Protein AF-A0A226X8K4-F1 (afdb_monomer)

Foldseek 3Di:
DPDDDPVLLVVLLVCVVVVHDLVVNCVVRVDDSVVSVVSNVVSCCVVVPDDDDDPPPPPDDPVPPPDDDDDDDDDDD

Sequence (77 aa):
MNVLKPHLQSTVFTLLERNKSQRQIQRLTGIDRKTIRRYQAIFESEKSGSANSSIVVSGGANPALNGGTRLSRSVNE

Mean predicted aligned error: 13.92 Å

Solvent-accessible surface area (backbone atoms only — not comparable to full-atom values): 5260 Å² total; per-residue (Å²): 131,90,74,70,57,69,72,59,48,55,51,51,51,56,40,50,76,68,70,50,52,60,69,55,51,23,74,76,68,72,47,57,57,74,57,51,53,53,52,48,53,50,51,52,38,65,74,58,66,80,68,83,84,76,88,74,77,82,70,78,87,74,95,76,83,87,78,79,82,86,78,86,80,81,89,78,137

Secondary structure (DSSP, 8-state):
--PPPHHHHHHHHHHHHTT--HHHHHHHH---HHHHHHHHHHHHHHHTTS---------------------------

Structure (mmCIF, N/CA/C/O backbone):
data_AF-A0A226X8K4-F1
#
_entry.id   AF-A0A226X8K4-F1
#
loop_
_atom_site.group_PDB
_atom_site.id
_atom_site.type_symbol
_atom_site.label_atom_id
_atom_site.label_alt_id
_atom_site.label_comp_id
_atom_site.label_asym_id
_atom_site.label_entity_id
_atom_site.label_seq_id
_atom_site.pdbx_PDB_ins_code
_atom_site.Cartn_x
_atom_site.Cartn_y
_atom_site.Cartn_z
_atom_site.occupancy
_atom_site.B_iso_or_equiv
_atom_site.auth_seq_id
_atom_site.auth_comp_id
_atom_site.auth_asym_id
_atom_site.auth_atom_id
_atom_site.pdbx_PDB_model_num
ATOM 1 N N . MET A 1 1 ? 11.453 11.743 -5.420 1.00 52.12 1 MET A N 1
ATOM 2 C CA . MET A 1 1 ? 10.487 10.633 -5.290 1.00 52.12 1 MET A CA 1
ATOM 3 C C . MET A 1 1 ? 10.593 9.748 -6.527 1.00 52.12 1 MET A C 1
ATOM 5 O O . MET A 1 1 ? 10.162 10.180 -7.583 1.00 52.12 1 MET A O 1
ATOM 9 N N . ASN A 1 2 ? 11.163 8.540 -6.438 1.00 54.31 2 ASN A N 1
ATOM 10 C CA . ASN A 1 2 ? 10.927 7.527 -7.474 1.00 54.31 2 ASN A CA 1
ATOM 11 C C . ASN A 1 2 ? 9.550 6.938 -7.209 1.00 54.31 2 ASN A C 1
ATOM 13 O O . ASN A 1 2 ? 9.340 6.225 -6.225 1.00 54.31 2 ASN A O 1
ATOM 17 N N . VAL A 1 3 ? 8.605 7.357 -8.036 1.00 59.56 3 VAL A N 1
ATOM 18 C CA . VAL A 1 3 ? 7.188 7.102 -7.848 1.00 59.56 3 VAL A CA 1
ATOM 19 C C . VAL A 1 3 ? 6.914 5.679 -8.323 1.00 59.56 3 VAL A C 1
ATOM 21 O O . VAL A 1 3 ? 7.203 5.322 -9.464 1.00 59.56 3 VAL A O 1
ATOM 24 N N . LEU A 1 4 ? 6.424 4.837 -7.415 1.00 73.75 4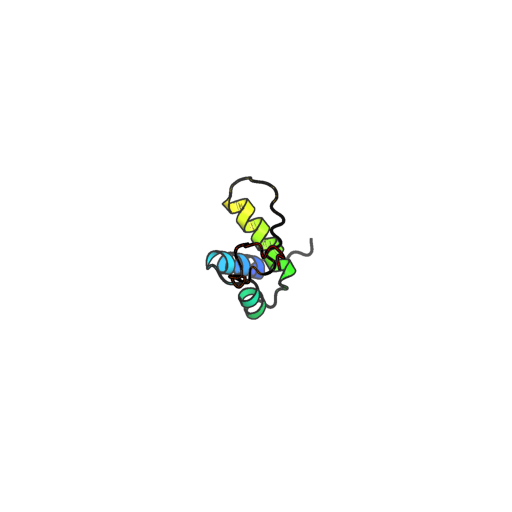 LEU A N 1
ATOM 25 C CA . LEU A 1 4 ? 5.959 3.492 -7.736 1.00 73.75 4 LEU A C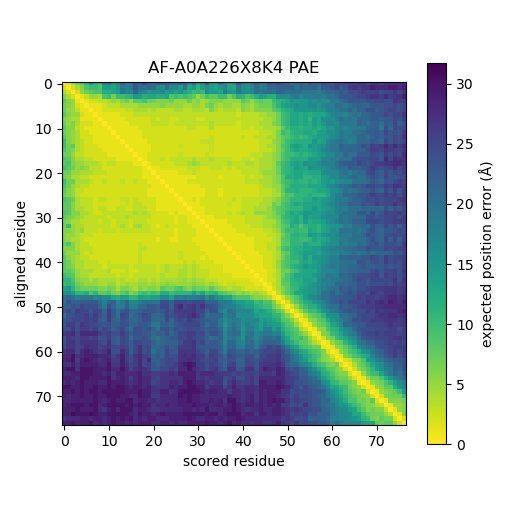A 1
ATOM 26 C C . LEU A 1 4 ? 4.936 3.587 -8.884 1.00 73.75 4 LEU A C 1
ATOM 28 O O . LEU A 1 4 ? 4.147 4.534 -8.901 1.00 73.75 4 LEU A O 1
ATOM 32 N N . LYS A 1 5 ? 4.935 2.641 -9.835 1.00 86.94 5 LYS A N 1
ATOM 33 C CA . LYS A 1 5 ? 3.995 2.678 -10.971 1.00 86.94 5 LYS A CA 1
ATOM 34 C C . LYS A 1 5 ? 2.550 2.852 -10.456 1.00 86.94 5 LYS A C 1
ATOM 36 O O . LYS A 1 5 ? 2.208 2.187 -9.478 1.00 86.94 5 LYS A O 1
ATOM 41 N N . PRO A 1 6 ? 1.695 3.678 -11.091 1.00 84.25 6 PRO A N 1
ATOM 42 C CA . PRO A 1 6 ? 0.364 4.003 -10.562 1.00 84.25 6 PRO A CA 1
ATOM 43 C C . PRO A 1 6 ? -0.482 2.774 -10.198 1.00 84.25 6 PRO A C 1
ATOM 45 O O . PRO A 1 6 ? -1.038 2.708 -9.107 1.00 84.25 6 PRO A O 1
ATOM 48 N N . HIS A 1 7 ? -0.474 1.735 -11.040 1.00 85.88 7 HIS A N 1
ATOM 49 C CA . HIS A 1 7 ? -1.198 0.485 -10.774 1.00 85.88 7 HIS A CA 1
ATOM 50 C C . HIS A 1 7 ? -0.720 -0.245 -9.507 1.00 85.88 7 HIS A C 1
ATOM 52 O O . HIS A 1 7 ? -1.517 -0.857 -8.797 1.00 85.88 7 HIS A O 1
ATOM 58 N N . LEU A 1 8 ? 0.575 -0.167 -9.190 1.00 89.19 8 LEU A N 1
ATOM 59 C CA . LEU A 1 8 ? 1.129 -0.765 -7.979 1.00 89.19 8 LEU A CA 1
ATOM 60 C C . LEU A 1 8 ? 0.720 0.027 -6.733 1.00 89.19 8 LEU A C 1
ATOM 62 O O . LEU A 1 8 ? 0.515 -0.576 -5.685 1.00 89.19 8 LEU A O 1
ATOM 66 N N . GLN A 1 9 ? 0.564 1.351 -6.838 1.00 88.56 9 GLN A N 1
ATOM 67 C CA . GLN A 1 9 ? 0.092 2.176 -5.722 1.00 88.56 9 GLN A CA 1
ATOM 68 C C . GLN A 1 9 ? -1.342 1.821 -5.351 1.00 88.56 9 GLN A C 1
ATOM 70 O O . GLN A 1 9 ? -1.599 1.479 -4.198 1.00 88.56 9 GLN A O 1
ATOM 75 N N . SER A 1 10 ? -2.245 1.816 -6.336 1.00 88.62 10 SER A N 1
ATOM 76 C CA . SER A 1 10 ? -3.640 1.414 -6.136 1.00 88.62 10 SER A CA 1
ATOM 77 C C . SER A 1 10 ? -3.723 0.018 -5.519 1.00 88.62 10 SER A C 1
ATOM 79 O O . SER A 1 10 ? -4.428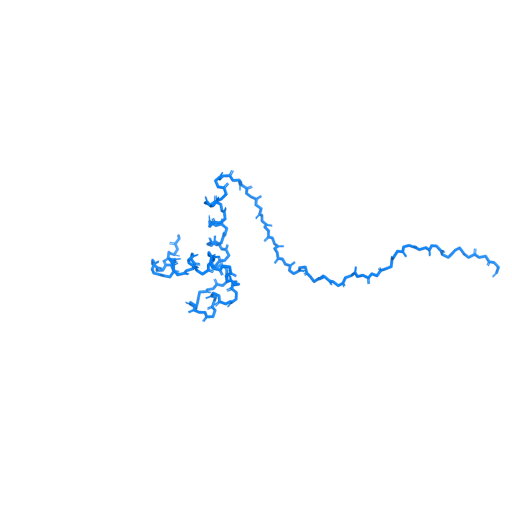 -0.179 -4.536 1.00 88.62 10 SER A O 1
ATOM 81 N N . THR A 1 11 ? -2.912 -0.925 -6.013 1.00 91.94 11 THR A N 1
ATOM 82 C CA . THR A 1 11 ? -2.849 -2.286 -5.459 1.00 91.94 11 THR A CA 1
ATOM 83 C C . THR A 1 11 ? -2.417 -2.297 -3.988 1.00 91.94 11 THR A C 1
ATOM 85 O O . THR A 1 11 ? -3.024 -2.998 -3.181 1.00 91.94 11 THR A O 1
ATOM 88 N N . VAL A 1 12 ? -1.393 -1.524 -3.603 1.00 91.44 12 VAL A N 1
ATOM 89 C CA . VAL A 1 12 ? -0.953 -1.436 -2.198 1.00 91.44 12 VAL A CA 1
ATOM 90 C C . VAL A 1 12 ? -2.057 -0.864 -1.313 1.00 91.44 12 VAL A C 1
ATOM 92 O O . VAL A 1 12 ? -2.338 -1.457 -0.274 1.00 91.44 12 VAL A O 1
ATOM 95 N N . PHE A 1 13 ? -2.715 0.221 -1.727 1.00 90.25 13 PHE A N 1
ATOM 96 C CA . PHE A 1 13 ? -3.815 0.821 -0.966 1.00 90.25 13 PHE A CA 1
ATOM 97 C C . PHE A 1 13 ? -4.977 -0.155 -0.766 1.00 90.25 13 PHE A C 1
ATOM 99 O O . PHE A 1 13 ? -5.396 -0.375 0.369 1.00 90.25 13 PHE A O 1
ATOM 106 N N . THR A 1 14 ? -5.425 -0.836 -1.824 1.00 93.12 14 THR A N 1
ATOM 107 C CA . THR A 1 14 ? -6.486 -1.849 -1.720 1.00 93.12 14 THR A CA 1
ATOM 108 C C . THR A 1 14 ? -6.095 -3.006 -0.794 1.00 93.12 14 THR A C 1
ATOM 110 O O . THR A 1 14 ? -6.923 -3.528 -0.049 1.00 93.12 14 THR A O 1
ATOM 113 N N . LEU A 1 15 ? -4.832 -3.444 -0.807 1.00 93.62 15 LEU A N 1
ATOM 114 C CA . LEU A 1 15 ? -4.381 -4.512 0.091 1.00 93.62 15 LEU A CA 1
ATOM 115 C C . LEU A 1 15 ? -4.276 -4.048 1.554 1.00 93.62 15 LEU A C 1
ATOM 117 O O . LEU A 1 15 ? -4.568 -4.845 2.450 1.00 93.62 15 LEU A O 1
ATOM 121 N N . LEU A 1 16 ? -3.893 -2.791 1.795 1.00 91.25 16 LEU A N 1
ATOM 122 C CA . LEU A 1 16 ? -3.890 -2.180 3.128 1.00 91.25 16 LEU A CA 1
ATOM 123 C C . LEU A 1 16 ? -5.312 -2.051 3.682 1.00 91.25 16 LEU A C 1
ATOM 125 O O . LEU A 1 16 ? -5.555 -2.438 4.822 1.00 91.25 16 LEU A O 1
ATOM 129 N N . GLU A 1 17 ? -6.267 -1.612 2.863 1.00 90.12 17 GLU A N 1
ATOM 130 C CA . GLU A 1 17 ? -7.687 -1.537 3.226 1.00 90.12 17 GLU A CA 1
ATOM 131 C C . GLU A 1 17 ? -8.260 -2.913 3.607 1.00 90.12 17 GLU A C 1
ATOM 133 O O . GLU A 1 17 ? -9.010 -3.052 4.571 1.00 90.12 17 GLU A O 1
ATOM 138 N N . ARG A 1 18 ? -7.817 -3.971 2.916 1.00 93.50 18 ARG A N 1
ATOM 139 C CA . ARG A 1 18 ? -8.154 -5.372 3.225 1.00 93.50 18 ARG A CA 1
ATOM 140 C C . ARG A 1 18 ? -7.398 -5.945 4.435 1.00 93.50 18 ARG A C 1
ATOM 142 O O . ARG A 1 18 ? -7.406 -7.165 4.618 1.00 93.50 18 ARG A O 1
ATOM 149 N N . ASN A 1 19 ? -6.727 -5.111 5.233 1.00 89.75 19 ASN A N 1
ATOM 150 C CA . ASN A 1 19 ? -5.937 -5.491 6.410 1.00 89.75 19 ASN A CA 1
ATOM 151 C C . ASN A 1 19 ? -4.875 -6.573 6.123 1.00 89.75 19 ASN A C 1
ATOM 153 O O . ASN A 1 19 ? -4.587 -7.431 6.962 1.00 89.75 19 ASN A O 1
ATOM 157 N N . LYS A 1 20 ? -4.282 -6.584 4.918 1.00 92.69 20 LYS A N 1
ATOM 158 C CA . LYS A 1 20 ? -3.195 -7.522 4.602 1.00 92.69 20 LYS A CA 1
ATOM 159 C C . LYS A 1 20 ? -1.900 -7.093 5.282 1.00 92.69 20 LYS A C 1
ATOM 161 O O . LYS A 1 20 ? -1.529 -5.924 5.283 1.00 92.69 20 LYS A O 1
ATOM 166 N N . SER A 1 21 ? -1.155 -8.073 5.794 1.00 90.50 21 SER A N 1
ATOM 167 C CA . SER A 1 21 ? 0.166 -7.818 6.376 1.00 90.50 21 SER A CA 1
ATOM 168 C C . SER A 1 21 ? 1.159 -7.315 5.321 1.00 90.50 21 SER A C 1
ATOM 170 O O . SER A 1 21 ? 1.152 -7.768 4.173 1.00 90.50 21 SER A O 1
ATOM 172 N N . GLN A 1 22 ? 2.102 -6.458 5.724 1.00 92.31 22 GLN A N 1
ATOM 173 C CA . GLN A 1 22 ? 3.158 -5.935 4.841 1.00 92.31 22 GLN A CA 1
ATOM 174 C C . GLN A 1 22 ? 3.942 -7.052 4.130 1.00 92.31 22 GLN A C 1
ATOM 176 O O . GLN A 1 22 ? 4.310 -6.922 2.964 1.00 92.31 22 GLN A O 1
ATOM 181 N N . ARG A 1 23 ? 4.168 -8.187 4.812 1.00 94.00 23 ARG A N 1
ATOM 182 C CA . ARG A 1 23 ? 4.834 -9.365 4.235 1.00 94.00 23 ARG A CA 1
ATOM 183 C C . ARG A 1 23 ? 4.007 -10.013 3.123 1.00 94.00 23 ARG A C 1
ATOM 185 O O . ARG A 1 23 ? 4.574 -10.435 2.118 1.00 94.00 23 ARG A O 1
ATOM 192 N N . GLN A 1 24 ? 2.686 -10.109 3.284 1.00 94.19 24 GLN A N 1
ATOM 193 C CA . GLN A 1 24 ? 1.812 -10.597 2.212 1.00 94.19 24 GLN A CA 1
ATOM 194 C C . GLN A 1 24 ? 1.814 -9.641 1.024 1.00 94.19 24 GLN A C 1
ATOM 196 O O . GLN A 1 24 ? 1.938 -10.101 -0.105 1.00 94.19 24 GLN A O 1
ATOM 201 N N . ILE A 1 25 ? 1.754 -8.332 1.275 1.00 92.81 25 ILE A N 1
ATOM 202 C CA . ILE A 1 25 ? 1.794 -7.316 0.218 1.00 92.81 25 ILE A CA 1
ATOM 203 C C . ILE A 1 25 ? 3.105 -7.418 -0.5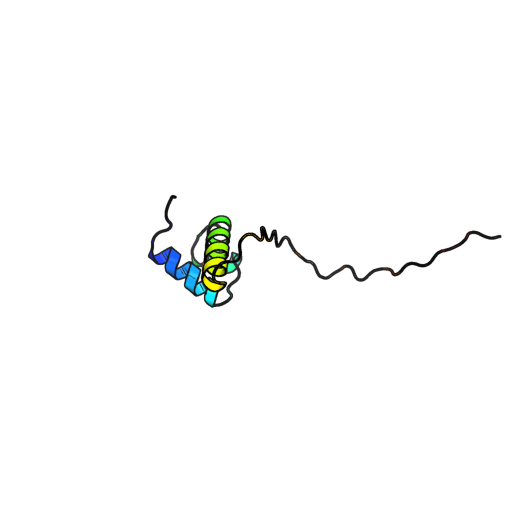71 1.00 92.81 25 ILE A C 1
ATOM 205 O O . ILE A 1 25 ? 3.062 -7.464 -1.797 1.00 92.81 25 ILE A O 1
ATOM 209 N N . GLN A 1 26 ? 4.252 -7.564 0.103 1.00 94.94 26 GLN A N 1
ATOM 210 C CA . GLN A 1 26 ? 5.545 -7.779 -0.557 1.00 94.94 26 GLN A CA 1
ATOM 211 C C . GLN A 1 26 ? 5.536 -9.023 -1.454 1.00 94.94 26 GLN A C 1
ATOM 213 O O . GLN A 1 26 ? 5.979 -8.946 -2.594 1.00 94.94 26 GLN A O 1
ATOM 218 N N . ARG A 1 27 ? 5.031 -10.168 -0.969 1.00 94.06 27 ARG A N 1
ATOM 219 C CA . ARG A 1 27 ? 4.988 -11.398 -1.782 1.00 94.06 27 ARG A CA 1
ATOM 220 C C . ARG A 1 27 ? 4.074 -11.279 -3.002 1.00 94.06 27 ARG A C 1
ATOM 222 O O . ARG A 1 27 ? 4.382 -11.874 -4.023 1.00 94.06 27 ARG A O 1
ATOM 229 N N . LEU A 1 28 ? 2.967 -10.545 -2.888 1.00 92.06 28 LEU A N 1
ATOM 230 C CA . LEU A 1 28 ? 1.987 -10.389 -3.969 1.00 92.06 28 LEU A CA 1
ATOM 231 C C . LEU A 1 28 ? 2.424 -9.374 -5.028 1.00 92.06 28 LEU A C 1
ATOM 233 O O . LEU A 1 28 ? 2.140 -9.555 -6.203 1.00 92.06 28 LEU A O 1
ATOM 237 N N . THR A 1 29 ? 3.085 -8.297 -4.608 1.00 90.00 29 THR A N 1
ATOM 238 C CA . THR A 1 29 ? 3.384 -7.148 -5.479 1.00 90.00 29 THR A CA 1
ATOM 239 C C . THR A 1 29 ? 4.856 -7.041 -5.871 1.00 90.00 29 THR A C 1
ATOM 241 O O . THR A 1 29 ? 5.192 -6.272 -6.766 1.00 90.00 29 THR A O 1
ATOM 244 N N . GLY A 1 30 ? 5.751 -7.758 -5.184 1.00 92.31 30 GLY A N 1
ATOM 245 C CA . GLY A 1 30 ? 7.202 -7.616 -5.337 1.00 92.31 30 GLY A CA 1
ATOM 246 C C . GLY A 1 30 ? 7.766 -6.309 -4.766 1.00 92.31 30 GLY A C 1
ATOM 247 O O . GLY A 1 30 ? 8.947 -6.022 -4.936 1.00 92.31 30 GLY A O 1
ATOM 248 N N . ILE A 1 31 ? 6.947 -5.501 -4.090 1.00 90.00 31 ILE A N 1
ATOM 249 C CA . ILE A 1 31 ? 7.353 -4.198 -3.560 1.00 90.00 31 ILE A CA 1
ATOM 250 C C . ILE A 1 31 ? 8.070 -4.375 -2.225 1.00 90.00 31 ILE A C 1
ATOM 252 O O . ILE A 1 31 ? 7.589 -5.064 -1.325 1.00 90.00 31 ILE A O 1
ATOM 256 N N . ASP A 1 32 ? 9.188 -3.674 -2.053 1.00 91.62 32 ASP A N 1
ATOM 257 C CA . ASP A 1 32 ? 9.910 -3.652 -0.786 1.00 91.62 32 ASP A CA 1
ATOM 258 C C . ASP A 1 32 ? 9.033 -3.220 0.398 1.00 91.62 32 ASP A C 1
ATOM 260 O O . ASP A 1 32 ? 8.327 -2.206 0.361 1.00 91.62 32 ASP A O 1
ATOM 264 N N . ARG A 1 33 ? 9.204 -3.912 1.532 1.00 90.44 33 ARG A N 1
ATOM 265 C CA . ARG A 1 33 ? 8.517 -3.610 2.803 1.00 90.44 33 ARG A CA 1
ATOM 266 C C . ARG A 1 33 ? 8.682 -2.157 3.257 1.00 90.44 33 ARG A C 1
ATOM 268 O O . ARG A 1 33 ? 7.744 -1.591 3.805 1.00 90.44 33 ARG A O 1
ATOM 275 N N . LYS A 1 34 ? 9.838 -1.526 3.002 1.00 92.00 34 LYS A N 1
ATOM 276 C CA . LYS A 1 34 ? 10.092 -0.106 3.334 1.00 92.00 34 LYS A CA 1
ATOM 277 C C . LYS A 1 34 ? 9.181 0.849 2.559 1.00 92.00 34 LYS A C 1
ATOM 279 O O . LYS A 1 34 ? 8.803 1.903 3.062 1.00 92.00 34 LYS A O 1
ATOM 284 N N . THR A 1 35 ? 8.838 0.483 1.327 1.00 91.06 35 THR A N 1
ATOM 285 C CA . THR A 1 35 ? 7.927 1.258 0.489 1.00 91.06 35 THR A CA 1
ATOM 286 C C . THR A 1 35 ? 6.510 1.065 0.998 1.00 91.06 35 THR A C 1
ATOM 288 O O . THR A 1 35 ? 5.853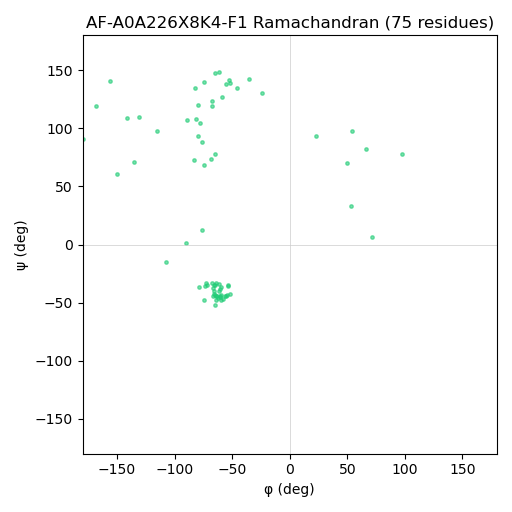 2.055 1.287 1.00 91.06 35 THR A O 1
ATOM 291 N N . ILE A 1 36 ? 6.097 -0.177 1.258 1.00 91.44 36 ILE A N 1
ATOM 292 C CA . ILE A 1 36 ? 4.782 -0.483 1.842 1.00 91.44 36 ILE A CA 1
ATOM 293 C C . ILE A 1 36 ? 4.578 0.261 3.176 1.00 91.44 36 ILE A C 1
ATOM 295 O O . ILE A 1 36 ? 3.546 0.895 3.355 1.00 91.44 36 ILE A O 1
ATOM 299 N N . ARG A 1 37 ? 5.583 0.288 4.068 1.00 91.62 37 ARG A N 1
ATOM 300 C CA . ARG A 1 37 ? 5.552 1.068 5.324 1.00 91.62 37 ARG A CA 1
ATOM 301 C C . ARG A 1 37 ? 5.281 2.559 5.114 1.00 91.62 37 ARG A C 1
ATOM 303 O O . ARG A 1 37 ? 4.494 3.133 5.854 1.00 91.62 37 ARG A O 1
ATOM 310 N N . ARG A 1 38 ? 5.933 3.192 4.131 1.00 89.75 38 ARG A N 1
ATOM 311 C CA . ARG A 1 38 ? 5.704 4.617 3.822 1.00 89.75 38 ARG A CA 1
ATOM 312 C C . ARG A 1 38 ? 4.280 4.860 3.331 1.00 89.75 38 ARG A C 1
ATOM 314 O O . ARG A 1 38 ? 3.644 5.796 3.791 1.00 89.75 38 ARG A O 1
ATOM 321 N N . TYR A 1 39 ? 3.780 4.002 2.443 1.00 89.75 39 TYR A N 1
ATOM 322 C CA . TYR A 1 39 ? 2.406 4.100 1.940 1.00 89.75 39 TYR A CA 1
ATOM 323 C C . TYR A 1 39 ? 1.366 3.849 3.032 1.00 89.75 39 TYR A C 1
ATOM 325 O O . TYR A 1 39 ? 0.342 4.516 3.046 1.00 89.75 39 TYR A O 1
ATOM 333 N N . GLN A 1 40 ? 1.645 2.952 3.977 1.00 89.38 40 GLN A N 1
ATOM 334 C CA . GLN A 1 40 ? 0.781 2.735 5.132 1.00 89.38 40 GLN A CA 1
ATOM 335 C C . GLN A 1 40 ? 0.692 3.983 6.021 1.00 89.38 40 GLN A C 1
ATOM 337 O O . GLN A 1 40 ? -0.407 4.378 6.383 1.00 89.38 40 GLN A O 1
ATOM 342 N N . ALA A 1 41 ? 1.817 4.647 6.303 1.00 87.06 41 ALA A N 1
ATOM 343 C CA . ALA A 1 41 ? 1.808 5.893 7.071 1.00 87.06 41 ALA A CA 1
ATOM 344 C C . ALA A 1 41 ? 1.006 7.003 6.368 1.00 87.06 41 ALA A C 1
ATOM 346 O O . ALA A 1 41 ? 0.261 7.728 7.023 1.00 87.06 41 ALA A O 1
ATOM 347 N N . ILE A 1 42 ? 1.121 7.114 5.038 1.00 87.12 42 ILE A N 1
ATOM 348 C CA . ILE A 1 42 ? 0.321 8.052 4.230 1.00 87.12 42 ILE A CA 1
ATOM 349 C C . ILE A 1 42 ? -1.166 7.687 4.314 1.00 87.12 42 ILE A C 1
ATOM 351 O O . ILE A 1 42 ? -1.988 8.534 4.630 1.00 87.12 42 ILE A O 1
ATOM 355 N N . PHE A 1 43 ? -1.510 6.413 4.127 1.00 86.12 43 PHE A N 1
ATOM 356 C CA . PHE A 1 43 ? -2.891 5.939 4.207 1.00 86.12 43 PHE A CA 1
ATOM 357 C C . PHE A 1 43 ? -3.531 6.203 5.577 1.00 86.12 43 PHE A C 1
ATOM 359 O O . PHE A 1 43 ? -4.670 6.652 5.660 1.00 86.12 43 PHE A O 1
ATOM 366 N N . GLU A 1 44 ? -2.799 5.951 6.663 1.00 84.75 44 GLU A N 1
ATOM 367 C CA . GLU A 1 44 ? -3.262 6.212 8.029 1.00 84.75 44 GLU A CA 1
ATOM 368 C C . GLU A 1 44 ? -3.424 7.713 8.302 1.00 84.75 44 GLU A C 1
ATOM 370 O O . GLU A 1 44 ? -4.380 8.105 8.970 1.00 84.75 44 GLU A O 1
ATOM 375 N N . SER A 1 45 ? -2.538 8.556 7.762 1.00 81.12 45 SER A N 1
ATOM 376 C CA . SER A 1 45 ? -2.619 10.015 7.922 1.00 81.12 45 SER A CA 1
ATOM 377 C C . SER A 1 45 ? -3.733 10.651 7.087 1.00 81.12 45 SER A C 1
ATOM 379 O O . SER A 1 45 ? -4.403 11.556 7.584 1.00 81.12 45 SER A O 1
ATOM 381 N N . GLU A 1 46 ? -4.001 10.144 5.881 1.00 80.69 46 GLU A N 1
ATOM 382 C CA . GLU A 1 46 ? -5.169 10.537 5.083 1.00 80.69 46 GLU A CA 1
ATOM 383 C C . GLU A 1 46 ? -6.475 10.083 5.741 1.00 80.69 46 GLU A C 1
ATOM 385 O O . GLU A 1 46 ? -7.415 10.867 5.862 1.00 80.69 46 GLU A O 1
ATOM 390 N N . LYS A 1 47 ? -6.525 8.841 6.240 1.00 76.12 47 LYS A N 1
ATOM 391 C CA . LYS A 1 47 ? -7.714 8.296 6.909 1.00 76.12 47 LYS A CA 1
ATOM 392 C C . LYS A 1 47 ? -8.019 8.986 8.239 1.00 76.12 47 LYS A C 1
ATOM 394 O O . LYS A 1 47 ? -9.184 9.100 8.606 1.00 76.12 47 LYS A O 1
ATOM 399 N N . SER A 1 48 ? -6.991 9.424 8.961 1.00 66.62 48 SER A N 1
ATOM 400 C CA . SER A 1 48 ? -7.150 10.021 10.292 1.00 66.62 48 SER A CA 1
ATOM 401 C C . SER A 1 48 ? -7.335 11.536 10.266 1.00 66.62 48 SER A C 1
ATOM 403 O O . SER A 1 48 ? -7.450 12.117 11.337 1.00 66.62 48 SER A O 1
ATOM 405 N N . GLY A 1 49 ? -7.366 12.174 9.087 1.00 58.41 49 GLY A N 1
ATOM 406 C CA . GLY A 1 49 ? -7.650 13.603 8.958 1.00 58.41 49 GLY A CA 1
ATOM 407 C C . GLY A 1 49 ? -6.801 14.452 9.902 1.00 58.41 49 GLY A C 1
ATOM 408 O O . GLY A 1 49 ? -7.320 15.023 10.851 1.00 58.41 49 GLY A O 1
ATOM 409 N N . SER A 1 50 ? -5.494 14.540 9.637 1.00 56.88 50 SER A N 1
ATOM 410 C CA . SER A 1 50 ? -4.564 15.400 10.382 1.00 56.88 50 SER A CA 1
ATOM 411 C C . SER A 1 50 ? -4.347 15.008 11.856 1.00 56.88 50 SER A C 1
ATOM 413 O O . SER A 1 50 ? -4.833 15.661 12.775 1.00 56.88 50 SER A O 1
ATOM 415 N N . ALA A 1 51 ? -3.468 14.036 12.101 1.00 45.59 51 ALA A N 1
ATOM 416 C CA . ALA A 1 51 ? -2.743 13.956 13.369 1.00 45.59 51 ALA A CA 1
ATOM 417 C C . ALA A 1 51 ? -1.304 13.503 13.104 1.00 45.59 51 ALA A C 1
ATOM 419 O O . ALA A 1 51 ? -1.036 12.376 12.691 1.00 45.59 51 ALA A O 1
ATOM 420 N N . ASN A 1 52 ? -0.386 14.451 13.269 1.00 55.50 52 ASN A N 1
ATOM 421 C CA . ASN A 1 52 ? 1.037 14.284 13.042 1.00 55.50 52 ASN A CA 1
ATOM 422 C C . ASN A 1 52 ? 1.656 13.225 13.964 1.00 55.50 52 ASN A C 1
ATOM 424 O O . ASN A 1 52 ? 1.293 13.095 15.130 1.00 55.50 52 ASN A O 1
ATOM 428 N N . SER A 1 53 ? 2.678 12.566 13.413 1.00 51.06 53 SER A N 1
ATOM 429 C CA . SER A 1 53 ? 3.738 11.825 14.102 1.00 51.06 53 SER A CA 1
ATOM 430 C C . SER A 1 53 ? 3.294 10.750 15.094 1.00 51.06 53 SER A C 1
ATOM 432 O O . SER A 1 53 ? 3.171 10.986 16.291 1.00 51.06 53 SER A O 1
ATOM 434 N N . SER A 1 54 ? 3.286 9.505 14.630 1.00 46.00 54 SER A N 1
ATOM 435 C CA . SER A 1 54 ? 3.837 8.444 15.461 1.00 46.00 54 SER A CA 1
ATOM 436 C C . SER A 1 54 ? 4.788 7.618 14.618 1.00 46.00 54 SER A C 1
ATOM 438 O O . SER A 1 54 ? 4.402 6.922 13.678 1.00 46.00 54 SER A O 1
ATOM 440 N N . ILE A 1 55 ? 6.075 7.749 14.931 1.00 47.75 55 ILE A N 1
ATOM 441 C CA . ILE A 1 55 ? 7.113 6.832 14.486 1.00 47.75 55 ILE A CA 1
ATOM 442 C C . ILE A 1 55 ? 6.834 5.514 15.232 1.00 47.75 55 ILE A C 1
ATOM 444 O O . ILE A 1 55 ? 7.465 5.166 16.223 1.00 47.75 55 ILE A O 1
ATOM 448 N N . VAL A 1 56 ? 5.790 4.786 14.820 1.00 45.75 56 VAL A N 1
ATOM 449 C CA . VAL A 1 56 ? 5.472 3.493 15.423 1.00 45.75 56 VAL A CA 1
ATOM 450 C C . VAL A 1 56 ? 6.485 2.508 14.864 1.00 45.75 56 VAL A C 1
ATOM 452 O O . VAL A 1 56 ? 6.292 1.856 13.836 1.00 45.75 56 VAL A O 1
ATOM 455 N N . VAL A 1 57 ? 7.621 2.413 15.549 1.00 46.50 57 VAL A N 1
ATOM 456 C CA . VAL A 1 57 ? 8.454 1.221 15.528 1.00 46.50 57 VAL A CA 1
ATOM 457 C C . VAL A 1 57 ? 7.635 0.103 16.177 1.00 46.50 57 VAL A C 1
ATOM 459 O O . VAL A 1 57 ? 7.816 -0.248 17.333 1.00 46.50 57 VAL A O 1
ATOM 462 N N . SER A 1 58 ? 6.681 -0.465 15.432 1.00 47.41 58 SER A N 1
ATOM 463 C CA . SER A 1 58 ? 6.069 -1.744 15.796 1.00 47.41 58 SER A CA 1
ATOM 464 C C . SER A 1 58 ? 7.088 -2.843 15.482 1.00 47.41 58 SER A C 1
ATOM 466 O O . SER A 1 58 ? 6.994 -3.589 14.507 1.00 47.41 58 SER A O 1
ATOM 468 N N . GLY A 1 59 ? 8.165 -2.836 16.266 1.00 43.25 59 GLY A N 1
ATOM 469 C CA . GLY A 1 59 ? 9.046 -3.967 16.462 1.00 43.25 59 GLY A CA 1
ATOM 470 C C . GLY A 1 59 ? 8.389 -4.870 17.496 1.00 43.25 59 GLY A C 1
ATOM 471 O O . GLY A 1 59 ? 8.291 -4.496 18.655 1.00 43.25 59 GLY A O 1
ATOM 472 N N . GLY A 1 60 ? 7.890 -6.013 17.027 1.00 47.34 60 GLY A N 1
ATOM 473 C CA . GLY A 1 60 ? 7.503 -7.206 17.785 1.00 47.34 60 GLY A CA 1
ATOM 474 C C . GLY A 1 60 ? 7.156 -7.044 19.267 1.00 47.34 60 GLY A C 1
ATOM 475 O O . GLY A 1 60 ? 8.014 -7.234 20.124 1.00 47.34 60 GLY A O 1
ATOM 476 N N . ALA A 1 61 ? 5.871 -6.868 19.576 1.00 38.38 61 ALA A N 1
ATOM 477 C CA . ALA A 1 61 ? 5.352 -7.289 20.871 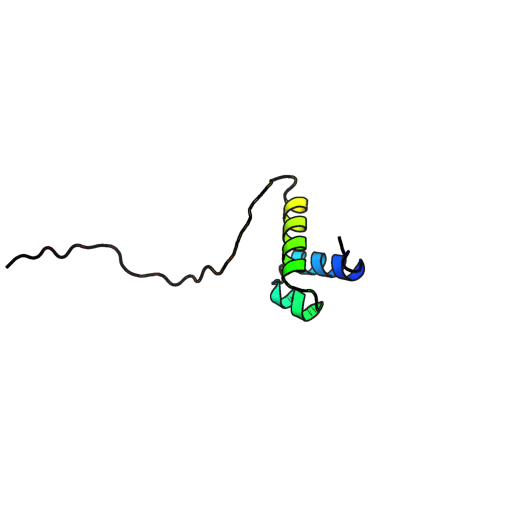1.00 38.38 61 ALA A CA 1
ATOM 478 C C . ALA A 1 61 ? 5.114 -8.808 20.821 1.00 38.38 61 ALA A C 1
ATOM 480 O O . ALA A 1 61 ? 4.072 -9.273 20.365 1.00 38.38 61 ALA A O 1
ATOM 481 N N . ASN A 1 62 ? 6.110 -9.586 21.249 1.00 51.09 62 ASN A N 1
ATOM 482 C CA . ASN A 1 62 ? 5.885 -10.953 21.713 1.00 51.09 62 ASN A CA 1
ATOM 483 C C . ASN A 1 62 ? 5.085 -10.869 23.029 1.00 51.09 62 ASN A C 1
ATOM 485 O O . ASN A 1 62 ? 5.605 -10.297 23.989 1.00 51.09 62 ASN A O 1
ATOM 489 N N . PRO A 1 63 ? 3.864 -11.421 23.141 1.00 49.78 63 PRO A N 1
ATOM 490 C CA . PRO A 1 63 ? 3.157 -11.480 24.414 1.00 49.78 63 PRO A CA 1
ATOM 491 C C . PRO A 1 63 ? 3.645 -12.705 25.201 1.00 49.78 63 PRO A C 1
ATOM 493 O O . PRO A 1 63 ? 2.957 -13.715 25.284 1.00 49.78 63 PRO A O 1
ATOM 496 N N . ALA A 1 64 ? 4.870 -12.655 25.728 1.00 45.31 64 ALA A N 1
ATOM 497 C CA . ALA A 1 64 ? 5.425 -13.742 26.538 1.00 45.31 64 ALA A CA 1
ATOM 498 C C . ALA A 1 64 ? 6.420 -13.230 27.590 1.00 45.31 64 ALA A C 1
ATOM 500 O O . ALA A 1 64 ? 7.585 -13.607 27.590 1.00 45.31 64 ALA A O 1
ATOM 501 N N . LEU A 1 65 ? 5.956 -12.373 28.500 1.00 47.31 65 LEU A N 1
ATOM 502 C CA . LEU A 1 65 ? 6.591 -12.166 29.805 1.00 47.31 65 LEU A CA 1
ATOM 503 C C . LEU A 1 65 ? 5.490 -12.138 30.869 1.00 47.31 65 LEU A C 1
ATOM 505 O O . LEU A 1 65 ? 5.129 -11.104 31.421 1.00 47.31 65 LEU A O 1
ATOM 509 N N . ASN A 1 66 ? 4.915 -13.316 31.100 1.00 50.66 66 ASN A N 1
ATOM 510 C CA . ASN A 1 66 ? 4.260 -13.653 32.354 1.00 50.66 66 ASN A CA 1
ATOM 511 C C . ASN A 1 66 ? 5.361 -14.253 33.239 1.00 50.66 66 ASN A C 1
ATOM 513 O O . ASN A 1 66 ? 5.871 -15.329 32.933 1.00 50.66 66 ASN A O 1
ATOM 517 N N . GLY A 1 67 ? 5.812 -13.518 34.254 1.00 41.69 67 GLY A N 1
ATOM 518 C CA . GLY A 1 67 ? 6.912 -13.976 35.094 1.00 41.69 67 GLY A CA 1
ATOM 519 C C . GLY A 1 67 ? 7.281 -13.003 36.203 1.00 41.69 67 GLY A C 1
ATOM 520 O O . GLY A 1 67 ? 8.157 -12.166 36.025 1.00 41.69 67 GLY A O 1
ATOM 521 N N . GLY A 1 68 ? 6.656 -13.185 37.365 1.00 41.06 68 GLY A N 1
ATOM 522 C CA . GLY A 1 68 ? 7.320 -12.922 38.641 1.00 41.06 68 GLY A CA 1
ATOM 523 C C . GLY A 1 68 ? 7.042 -11.570 39.278 1.00 41.06 68 GLY A C 1
ATOM 524 O O . GLY A 1 68 ? 7.893 -10.685 39.313 1.00 41.06 68 GLY A O 1
ATOM 525 N N . THR A 1 69 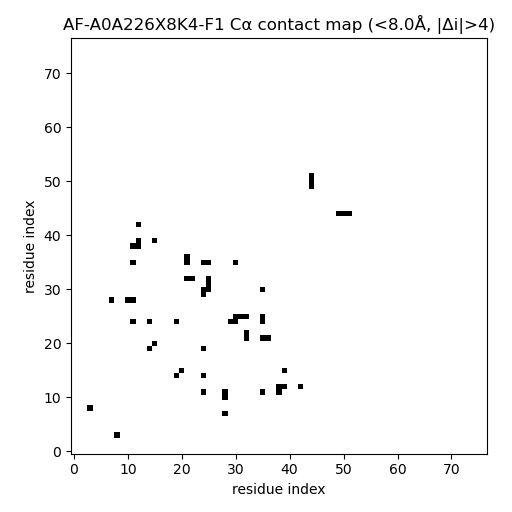? 5.868 -11.460 39.888 1.00 53.78 69 THR A N 1
ATOM 526 C CA . THR A 1 69 ? 5.627 -10.581 41.030 1.00 53.78 69 THR A CA 1
ATOM 527 C C . THR A 1 69 ? 6.756 -10.723 42.059 1.00 53.78 69 THR A C 1
ATOM 529 O O . THR A 1 69 ? 7.173 -11.830 42.396 1.00 53.78 69 THR A O 1
ATOM 532 N N . ARG A 1 70 ? 7.227 -9.574 42.553 1.00 48.59 70 ARG A N 1
ATOM 533 C CA . ARG A 1 70 ? 8.058 -9.390 43.752 1.00 48.59 70 ARG A CA 1
ATOM 534 C C . ARG A 1 70 ? 7.687 -10.377 44.864 1.00 48.59 70 ARG A C 1
ATOM 536 O O . ARG A 1 70 ? 6.500 -10.545 45.104 1.00 48.59 70 ARG A O 1
ATOM 543 N N . LEU A 1 71 ? 8.678 -10.875 45.609 1.00 53.59 71 LEU A N 1
ATOM 544 C CA . LEU A 1 71 ? 8.661 -10.920 47.079 1.00 53.59 71 LEU A CA 1
ATOM 545 C C . LEU A 1 71 ? 10.059 -11.278 47.614 1.00 53.59 71 LEU A C 1
ATOM 547 O O . LEU A 1 71 ? 10.637 -12.318 47.317 1.00 53.59 71 LEU A O 1
ATOM 551 N N . SER A 1 72 ? 10.576 -10.329 48.386 1.00 51.28 72 SER A N 1
ATOM 552 C CA . SER A 1 72 ? 11.654 -10.407 49.368 1.00 51.28 72 SER A C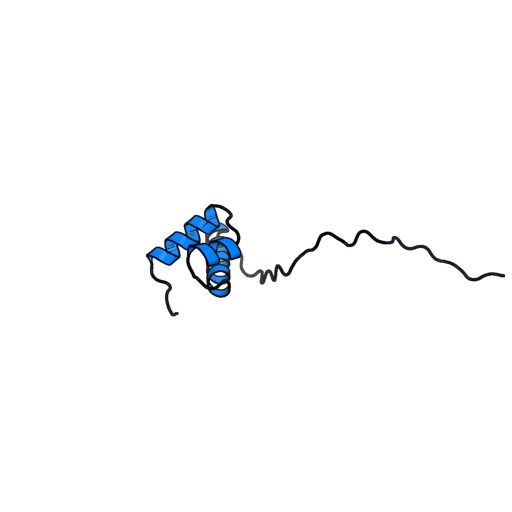A 1
ATOM 553 C C . SER A 1 72 ? 11.899 -11.793 49.969 1.00 51.28 72 SER A C 1
ATOM 555 O O . SER A 1 72 ? 10.994 -12.374 50.568 1.00 51.28 72 SER A O 1
ATOM 557 N N . ARG A 1 73 ? 13.157 -12.239 49.972 1.00 50.44 73 ARG A N 1
ATOM 558 C CA . ARG A 1 73 ? 13.635 -13.160 51.004 1.00 50.44 73 ARG A CA 1
ATOM 559 C C . ARG A 1 73 ? 14.701 -12.444 51.822 1.00 50.44 73 ARG A C 1
ATOM 561 O O . ARG A 1 73 ? 15.840 -12.296 51.393 1.00 50.44 73 ARG A O 1
ATOM 568 N N . SER A 1 74 ? 14.248 -11.919 52.958 1.00 52.41 74 SER A N 1
ATOM 569 C CA . SER A 1 74 ? 15.094 -11.471 54.056 1.00 52.41 74 SER A CA 1
ATOM 570 C C . SER A 1 74 ? 15.929 -12.660 54.516 1.00 52.41 74 SER A C 1
ATOM 572 O O . SER A 1 74 ? 15.384 -13.729 54.781 1.00 52.41 74 SER A O 1
ATOM 574 N N . VAL A 1 75 ? 17.240 -12.465 54.570 1.00 58.28 75 VAL A N 1
ATOM 575 C CA . VAL A 1 75 ? 18.172 -13.323 55.298 1.00 58.28 75 VAL A CA 1
ATOM 576 C C . VAL A 1 75 ? 17.893 -13.168 56.792 1.00 58.28 75 VAL A C 1
ATOM 578 O O . VAL A 1 75 ? 17.883 -12.045 57.294 1.00 58.28 75 VAL A O 1
ATOM 581 N N . ASN A 1 76 ? 17.606 -14.274 57.473 1.00 45.09 76 ASN A N 1
ATOM 582 C CA . ASN A 1 76 ? 17.760 -14.418 58.915 1.00 45.09 76 ASN A CA 1
ATOM 583 C C . ASN A 1 76 ? 17.911 -15.903 59.266 1.00 45.09 76 ASN A C 1
ATOM 585 O O . ASN A 1 76 ? 17.208 -16.736 58.692 1.00 45.09 76 ASN A O 1
ATOM 589 N N . GLU A 1 77 ? 18.810 -16.112 60.232 1.00 45.41 77 GLU A N 1
ATOM 590 C CA . GLU A 1 77 ? 19.333 -17.349 60.846 1.00 45.41 77 GLU A CA 1
AT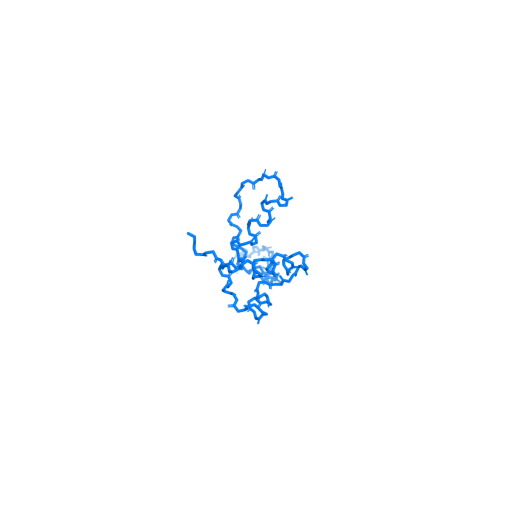OM 591 C C . GLU A 1 77 ? 20.384 -18.135 60.051 1.00 45.41 77 GLU A C 1
ATOM 593 O O . GLU A 1 77 ? 20.065 -18.774 59.024 1.00 45.41 77 GLU A O 1
#

Organism: Caballeronia sordidicola (NCBI:txid196367)

Radius of gyration: 20.84 Å; Cα contacts (8 Å, |Δi|>4): 30; chains: 1; bounding box: 28×33×72 Å

Nearest PDB structures (foldseek):
  1tc3-assembly1_C  TM=8.002E-01  e=6.620E-01  Caenorhabditis elegans
  1h0m-assembly2_D  TM=6.452E-01  e=1.245E+00  Agrobacterium tumefaciens
  6z1p-assembly1_BE  TM=7.227E-01  e=3.640E+00  Tetrahymena thermophila SB210
  5z4z-assembly1_A  TM=5.976E-01  e=4.399E+00  unclassified
  5z4y-assembly1_B  TM=5.923E-01  e=4.399E+00  unclassified

pLDDT: mean 72.47, std 20.17, range [38.38, 94.94]